Protein AF-C9KL90-F1 (afdb_monomer_lite)

Radius of gyration: 18.43 Å; chains: 1; bounding box: 70×42×32 Å

Foldseek 3Di:
DDPPDPPVVVVVVVVVVVVLVCFLFEEEEDADPVLVVLLVLLRGPYYDHDPDDPLVVVLPDADQALLSLLVCVVVPGRYHYHYCSQPVFPANSLRSNLNSVSSVPSVPVVSSVVSRPPRHGTDDDDDPVRSVVSVVPPPD

Sequence (140 aa):
MAEQLDNRDNRYELNKQLAQMLKGGVIMDVTTPEQAKIAEEAGACAVMALERIPADIRAAGGVATPADAALMMQLGAEGVFVGSGIFKSGNPAKRARAIVQAVTNYEAPKVIAELSEDLGEAMVSINEEEIELLMAERGK

pLDDT: mean 83.21, std 14.62, range [37.22, 98.06]

Secondary structure (DSSP, 8-state):
------HHHHHHHHHHHHHHHTTTEEEEE-SSHHHHHHHHHHT-SEEE--SS--HHHHTT----SHHHHHHHHHTT-SEEEESHHHHTSS-HHHHHHHHHHHHHTTT-HHHHHHHTSS--SPP-PPPHHHHHHHHHHTT-

Structure (mmCIF, N/CA/C/O backbone):
data_AF-C9KL90-F1
#
_entry.id   AF-C9KL90-F1
#
loop_
_atom_site.group_PDB
_atom_site.id
_atom_site.type_symbol
_atom_site.label_atom_id
_atom_site.label_alt_id
_atom_site.label_comp_id
_atom_site.label_asym_id
_atom_site.label_entity_id
_atom_site.label_seq_id
_atom_site.pdbx_PDB_ins_code
_atom_site.Cartn_x
_atom_site.Cartn_y
_atom_site.Cartn_z
_atom_site.occupancy
_atom_site.B_iso_or_equiv
_atom_site.auth_seq_id
_atom_site.auth_comp_id
_atom_site.auth_asym_id
_atom_site.auth_atom_id
_atom_site.pdbx_PDB_model_num
ATOM 1 N N . MET A 1 1 ? -45.223 25.287 3.025 1.00 37.22 1 MET A N 1
ATOM 2 C CA . MET A 1 1 ? -44.021 25.949 2.481 1.00 37.22 1 MET A CA 1
ATOM 3 C C . MET A 1 1 ? -42.857 25.030 2.777 1.00 37.22 1 MET A C 1
ATOM 5 O O . MET A 1 1 ? -42.583 24.813 3.946 1.00 37.22 1 MET A O 1
ATOM 9 N N . ALA A 1 2 ? -42.291 24.389 1.756 1.00 47.09 2 ALA A N 1
ATOM 10 C CA . ALA A 1 2 ? -41.089 23.582 1.924 1.00 47.09 2 ALA A CA 1
ATOM 11 C C . ALA A 1 2 ? -39.898 24.542 2.011 1.00 47.09 2 ALA A C 1
ATOM 13 O O . ALA A 1 2 ? -39.684 25.326 1.085 1.00 47.09 2 ALA A O 1
ATOM 14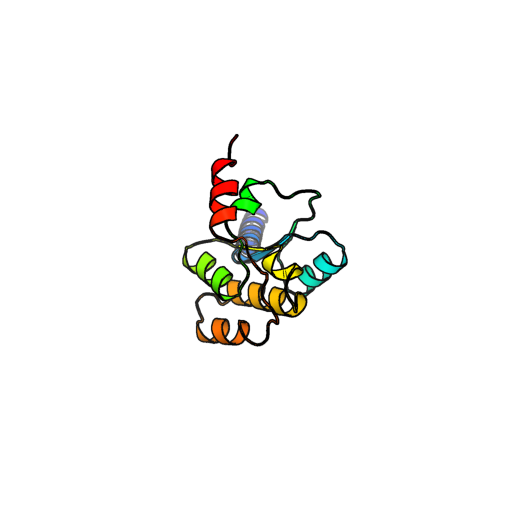 N N . GLU A 1 3 ? -39.189 24.524 3.137 1.00 52.81 3 GLU A N 1
ATOM 15 C CA . GLU A 1 3 ? -37.909 25.211 3.285 1.00 52.81 3 GLU A CA 1
ATOM 16 C C . GLU A 1 3 ? -36.947 24.665 2.230 1.00 52.81 3 GLU A C 1
ATOM 18 O O . GLU A 1 3 ? -36.633 23.474 2.191 1.00 52.81 3 GLU A O 1
ATOM 23 N N . GLN A 1 4 ? -36.519 25.540 1.323 1.00 55.56 4 GLN A N 1
ATOM 24 C CA . GLN A 1 4 ? -35.406 25.256 0.434 1.00 55.56 4 GLN A CA 1
ATOM 25 C C . GLN A 1 4 ? -34.140 25.231 1.294 1.00 55.56 4 GLN A C 1
ATOM 27 O O . GLN A 1 4 ? -33.611 26.281 1.647 1.00 55.56 4 GLN A O 1
ATOM 32 N N . LEU A 1 5 ? -33.695 24.031 1.668 1.00 56.06 5 LEU A N 1
ATOM 33 C CA . LEU A 1 5 ? -32.390 23.798 2.289 1.00 56.06 5 LEU A CA 1
ATOM 34 C C . LEU A 1 5 ? -31.303 24.442 1.406 1.00 56.06 5 LEU A C 1
ATOM 36 O O . LEU A 1 5 ? -31.241 24.158 0.206 1.00 56.06 5 LEU A O 1
ATOM 40 N N . ASP A 1 6 ? -30.490 25.339 1.978 1.00 60.88 6 ASP A N 1
ATOM 41 C CA . ASP A 1 6 ? -29.445 26.078 1.257 1.00 60.88 6 ASP A CA 1
ATOM 42 C C . ASP A 1 6 ? -28.476 25.084 0.592 1.00 60.88 6 ASP A C 1
ATOM 44 O O . ASP A 1 6 ? -27.803 24.275 1.233 1.00 60.88 6 ASP A O 1
ATOM 48 N N . ASN A 1 7 ? -28.421 25.139 -0.738 1.00 66.06 7 ASN A N 1
ATOM 49 C CA . ASN A 1 7 ? -27.673 24.229 -1.606 1.00 66.06 7 ASN A CA 1
ATOM 50 C C . ASN A 1 7 ? -26.148 24.266 -1.333 1.00 66.06 7 ASN A C 1
ATOM 52 O O . ASN A 1 7 ? -25.402 23.402 -1.796 1.00 66.06 7 ASN A O 1
ATOM 56 N N . ARG A 1 8 ? -25.666 25.267 -0.579 1.00 62.97 8 ARG A N 1
ATOM 57 C CA . ARG A 1 8 ? -24.259 25.411 -0.173 1.00 62.97 8 ARG A CA 1
ATOM 58 C C . ARG A 1 8 ? -23.871 24.551 1.029 1.00 62.97 8 ARG A C 1
ATOM 60 O O . ARG A 1 8 ? -22.810 23.930 0.970 1.00 62.97 8 ARG A O 1
ATOM 67 N N . ASP A 1 9 ? -24.721 24.440 2.048 1.00 68.56 9 ASP A N 1
ATOM 68 C CA . ASP A 1 9 ? -24.442 23.615 3.235 1.00 68.56 9 ASP A CA 1
ATOM 69 C C . ASP A 1 9 ? -24.449 22.124 2.880 1.00 68.56 9 ASP A C 1
ATOM 71 O O . ASP A 1 9 ? -23.575 21.361 3.294 1.00 68.56 9 ASP A O 1
ATOM 75 N N . ASN A 1 10 ? -25.367 21.727 1.993 1.00 82.25 10 ASN A N 1
ATOM 76 C CA . ASN A 1 10 ? -25.446 20.358 1.488 1.00 82.25 10 ASN A CA 1
ATOM 77 C C . ASN A 1 10 ? -24.212 19.980 0.642 1.00 82.25 10 ASN A C 1
ATOM 79 O O . ASN A 1 10 ? -23.713 18.857 0.698 1.00 82.25 10 ASN A O 1
ATOM 83 N N . ARG A 1 11 ? -23.669 20.940 -0.121 1.00 87.81 11 ARG A N 1
ATOM 84 C CA . ARG A 1 11 ? -22.452 20.737 -0.919 1.00 87.81 11 ARG A CA 1
ATOM 85 C C . ARG A 1 11 ? -21.192 20.687 -0.058 1.00 87.81 11 ARG A C 1
ATOM 87 O O . ARG A 1 11 ? -20.278 19.930 -0.375 1.00 87.81 11 ARG A O 1
ATOM 94 N N . TYR A 1 12 ? -21.139 21.477 1.012 1.00 88.69 12 TYR A N 1
ATOM 95 C CA . TYR A 1 12 ? -20.039 21.437 1.971 1.00 88.69 12 TYR A CA 1
ATOM 96 C C . TYR A 1 12 ? -19.953 20.073 2.664 1.00 88.69 12 TYR A C 1
ATOM 98 O O . TYR A 1 12 ? -18.888 19.456 2.641 1.00 88.69 12 TYR A O 1
ATOM 106 N N . GLU A 1 13 ? -21.065 19.567 3.207 1.00 90.19 13 GLU A N 1
ATOM 107 C CA . GLU A 1 13 ? -21.065 18.257 3.871 1.00 90.19 13 GLU A CA 1
ATOM 108 C C . GLU A 1 13 ? -20.755 17.110 2.905 1.00 90.19 13 GLU A C 1
ATOM 110 O O . GLU A 1 13 ? -19.959 16.230 3.235 1.00 90.19 13 GLU A O 1
ATOM 115 N N . LEU A 1 14 ? -21.266 17.163 1.671 1.00 87.19 14 LEU A N 1
ATOM 116 C CA . LEU A 1 14 ? -20.897 16.197 0.636 1.00 87.19 14 LEU A CA 1
ATOM 117 C C . LEU A 1 14 ? -19.384 16.200 0.361 1.00 87.19 14 LEU A C 1
ATOM 119 O O . LEU A 1 14 ? -18.749 15.148 0.365 1.00 87.19 14 LEU A O 1
ATOM 123 N N . ASN A 1 15 ? -18.782 17.374 0.152 1.00 88.31 15 ASN A N 1
ATOM 124 C CA . ASN A 1 15 ? -17.344 17.484 -0.108 1.00 88.31 15 ASN A CA 1
ATOM 125 C C . ASN A 1 15 ? -16.505 17.000 1.082 1.00 88.31 15 ASN A C 1
ATOM 127 O O . ASN A 1 15 ? -15.465 16.375 0.887 1.00 88.31 15 ASN A O 1
ATOM 131 N N . LYS A 1 16 ? -16.954 17.268 2.312 1.00 86.62 16 LYS A N 1
ATOM 132 C CA . LYS A 1 16 ? -16.297 16.807 3.538 1.00 86.62 16 LYS A CA 1
ATOM 133 C C . LYS A 1 16 ? -16.336 15.284 3.657 1.00 86.62 16 LYS A C 1
ATOM 135 O O . LYS A 1 16 ? -15.319 14.681 3.989 1.00 86.62 16 LYS A O 1
ATOM 140 N N . GLN A 1 17 ? -17.470 14.661 3.338 1.00 85.56 17 GLN A N 1
ATOM 141 C CA . GLN A 1 17 ? -17.597 13.203 3.307 1.00 85.56 17 GLN A CA 1
ATOM 142 C C . GLN A 1 17 ? -16.709 12.587 2.223 1.00 85.56 17 GLN A C 1
ATOM 144 O O . GLN A 1 17 ? -15.962 11.659 2.517 1.00 85.56 17 GLN A O 1
ATOM 149 N N . LEU A 1 18 ? -16.702 13.150 1.010 1.00 83.25 18 LEU A N 1
ATOM 150 C CA . LEU A 1 18 ? -15.812 12.706 -0.068 1.00 83.25 18 LEU A CA 1
ATOM 151 C C . LEU A 1 18 ? -14.334 12.817 0.332 1.00 83.25 18 LEU A C 1
ATOM 153 O O . LEU A 1 18 ? -13.570 11.879 0.127 1.00 83.25 18 LEU A O 1
ATOM 157 N N . ALA A 1 19 ? -13.934 13.924 0.963 1.00 78.12 19 ALA A N 1
ATOM 158 C CA . ALA A 1 19 ? -12.574 14.094 1.469 1.00 78.12 19 ALA A CA 1
ATOM 159 C C . ALA A 1 19 ? -12.229 13.070 2.563 1.00 78.12 19 ALA A C 1
ATOM 161 O O . ALA A 1 19 ? -11.112 12.564 2.596 1.00 78.12 19 ALA A O 1
ATOM 162 N N . GLN A 1 20 ? -13.182 12.728 3.435 1.00 76.88 20 GLN A N 1
ATOM 163 C CA . GLN A 1 20 ? -12.987 11.713 4.469 1.00 76.88 20 GLN A CA 1
ATOM 164 C C . GLN A 1 20 ? -12.878 10.295 3.883 1.00 76.88 20 GLN A C 1
ATOM 166 O O . GLN A 1 20 ? -12.134 9.491 4.430 1.00 76.88 20 GLN A O 1
ATOM 171 N N . MET A 1 21 ? -13.552 9.999 2.765 1.00 75.94 21 MET A N 1
ATOM 172 C CA . MET A 1 21 ? -13.425 8.718 2.049 1.00 75.94 21 MET A CA 1
ATOM 173 C C . MET A 1 21 ? -12.069 8.544 1.355 1.00 75.94 21 MET A C 1
ATOM 175 O O . MET A 1 21 ? -11.664 7.419 1.084 1.00 75.94 21 MET A O 1
ATOM 179 N N . LEU A 1 22 ? -11.371 9.643 1.058 1.00 73.94 22 LEU A N 1
ATOM 180 C CA . LEU A 1 22 ? -10.022 9.612 0.487 1.00 73.94 22 LEU A CA 1
ATOM 181 C C . LEU A 1 22 ? -8.929 9.429 1.556 1.00 73.94 22 LEU A C 1
ATOM 183 O O . LEU A 1 22 ? -7.787 9.128 1.205 1.00 73.94 22 LEU A O 1
ATOM 187 N N . LYS A 1 23 ? -9.266 9.591 2.845 1.00 72.00 23 LYS A N 1
ATOM 188 C CA . LYS A 1 23 ? -8.374 9.253 3.963 1.00 72.00 23 LYS A CA 1
ATOM 189 C C . LYS A 1 23 ? -8.330 7.739 4.153 1.00 72.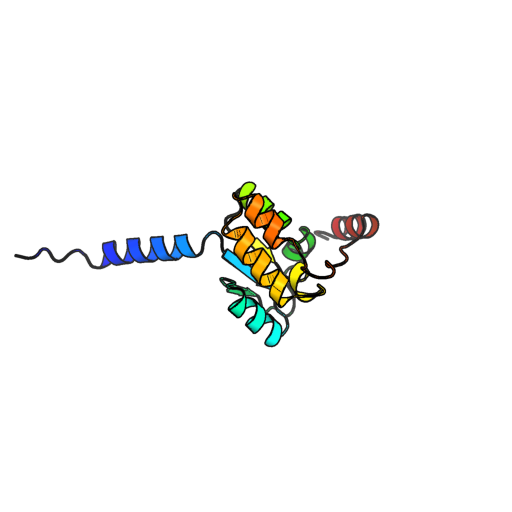00 23 LYS A C 1
ATOM 191 O O . LYS A 1 23 ? -9.341 7.060 4.018 1.00 72.00 23 LYS A O 1
ATOM 196 N N . GLY A 1 24 ? -7.156 7.217 4.478 1.00 76.06 24 GLY A N 1
ATOM 197 C CA . GLY A 1 24 ? -6.872 5.783 4.463 1.00 76.06 24 GLY A CA 1
ATOM 198 C C . GLY A 1 24 ? -6.711 5.230 3.046 1.00 76.06 24 GLY A C 1
ATOM 199 O O . GLY A 1 24 ? -6.992 4.061 2.803 1.00 76.06 24 GLY A O 1
ATOM 200 N N . GLY A 1 25 ? -6.301 6.068 2.091 1.00 89.06 25 GLY A N 1
ATOM 201 C CA . GLY A 1 25 ? -6.032 5.660 0.715 1.00 89.06 25 GLY A CA 1
ATOM 202 C C . GLY A 1 25 ? -4.577 5.243 0.480 1.00 89.06 25 GLY A C 1
ATOM 203 O O . GLY A 1 25 ? -3.668 5.600 1.235 1.00 89.06 25 GLY A O 1
ATOM 204 N N . VAL A 1 26 ? -4.354 4.513 -0.614 1.00 92.94 26 VAL A N 1
ATOM 205 C CA . VAL A 1 26 ? -3.016 4.179 -1.122 1.00 92.94 26 VAL A CA 1
ATOM 206 C C . VAL A 1 26 ? -2.748 4.968 -2.392 1.00 92.94 26 VAL A C 1
ATOM 208 O O . VAL A 1 26 ? -3.537 4.899 -3.337 1.00 92.94 26 VAL A O 1
ATOM 211 N N . ILE A 1 27 ? -1.612 5.663 -2.432 1.00 92.06 27 ILE A N 1
ATOM 212 C CA . ILE A 1 27 ? -1.082 6.277 -3.652 1.00 92.06 27 ILE A CA 1
ATOM 213 C C . ILE A 1 27 ? 0.036 5.384 -4.187 1.00 92.06 27 ILE A C 1
ATOM 215 O O . ILE A 1 27 ? 0.981 5.080 -3.454 1.00 92.06 27 ILE A O 1
ATOM 219 N N . MET A 1 28 ? -0.066 4.969 -5.453 1.00 92.31 28 MET A N 1
ATOM 220 C CA . MET A 1 28 ? 0.924 4.085 -6.077 1.00 92.31 28 MET A CA 1
ATOM 221 C C . MET A 1 28 ? 1.819 4.820 -7.077 1.00 92.31 28 MET A C 1
ATOM 223 O O . MET A 1 28 ? 1.319 5.442 -8.012 1.00 92.31 28 MET A O 1
ATOM 227 N N . ASP A 1 29 ? 3.136 4.722 -6.905 1.00 89.81 29 ASP A N 1
ATOM 228 C CA . ASP A 1 29 ? 4.116 5.136 -7.916 1.00 89.81 29 ASP A CA 1
ATOM 229 C C . ASP A 1 29 ? 4.154 4.127 -9.063 1.00 89.81 29 ASP A C 1
ATOM 231 O O . ASP A 1 29 ? 4.384 2.935 -8.842 1.00 89.81 29 ASP A O 1
ATOM 235 N N . VAL A 1 30 ? 3.929 4.615 -10.280 1.00 90.06 30 VAL A N 1
ATOM 236 C CA . VAL A 1 30 ? 3.839 3.805 -11.492 1.00 90.06 30 VAL A CA 1
ATOM 237 C C . VAL A 1 30 ? 4.702 4.404 -12.594 1.00 90.06 30 VAL A C 1
ATOM 239 O O . VAL A 1 30 ? 4.698 5.609 -12.835 1.00 90.06 30 VAL A O 1
ATOM 242 N N . THR A 1 31 ? 5.415 3.547 -13.319 1.00 89.75 31 THR A N 1
ATOM 243 C CA . THR A 1 31 ? 6.251 3.955 -14.459 1.00 89.75 31 THR A CA 1
ATOM 244 C C . THR A 1 31 ? 5.734 3.436 -15.796 1.00 89.75 31 THR A C 1
ATOM 246 O O . THR A 1 31 ? 6.232 3.846 -16.843 1.00 89.75 31 THR A O 1
ATOM 249 N N . THR A 1 32 ? 4.720 2.562 -15.788 1.00 91.69 32 THR A N 1
ATOM 250 C CA . THR A 1 32 ? 4.102 2.023 -17.007 1.00 91.69 32 THR A CA 1
ATOM 251 C C . THR A 1 32 ? 2.570 2.009 -16.926 1.00 91.69 32 THR A C 1
ATOM 253 O O . THR A 1 32 ? 2.006 1.945 -15.827 1.00 91.69 32 THR A O 1
ATOM 256 N N . PRO A 1 33 ? 1.864 2.016 -18.074 1.00 94.75 33 PRO A N 1
ATOM 257 C CA . PRO A 1 33 ? 0.407 1.868 -18.110 1.00 94.75 33 PRO A CA 1
ATOM 258 C C . PRO A 1 33 ? -0.100 0.575 -17.455 1.00 94.75 33 PRO A C 1
ATOM 260 O O . PRO A 1 33 ? -1.168 0.562 -16.851 1.00 94.75 33 PRO A O 1
ATOM 263 N N . GLU A 1 34 ? 0.653 -0.521 -17.548 1.00 94.88 34 GLU A N 1
ATOM 264 C CA . GLU A 1 34 ? 0.304 -1.805 -16.928 1.00 94.88 34 GLU A CA 1
ATOM 265 C C . GLU A 1 34 ? 0.320 -1.715 -15.400 1.00 94.88 34 GLU A C 1
ATOM 267 O O . GLU A 1 34 ? -0.576 -2.239 -14.742 1.00 94.88 34 GLU A O 1
ATOM 272 N N . GLN A 1 35 ? 1.298 -1.009 -14.829 1.00 94.75 35 GLN A N 1
ATOM 273 C CA . GLN A 1 35 ? 1.348 -0.760 -13.389 1.00 94.75 35 GLN A CA 1
ATOM 274 C C . GLN A 1 35 ? 0.178 0.115 -12.929 1.00 94.75 35 GLN A C 1
ATOM 276 O O . GLN A 1 35 ? -0.416 -0.162 -11.889 1.00 94.75 35 GLN A O 1
ATOM 281 N N . ALA A 1 36 ? -0.203 1.117 -13.729 1.00 95.25 36 ALA A N 1
ATOM 282 C CA . ALA A 1 36 ? -1.371 1.951 -13.451 1.00 95.25 36 ALA A CA 1
ATOM 283 C C . ALA A 1 36 ? -2.674 1.135 -13.422 1.00 95.25 36 ALA A C 1
ATOM 285 O O . ALA A 1 36 ? -3.474 1.312 -12.508 1.00 95.25 36 ALA A O 1
ATOM 286 N N . LYS A 1 37 ? -2.853 0.188 -14.353 1.00 97.25 37 LYS A N 1
ATOM 287 C CA . LYS A 1 37 ? -4.001 -0.738 -14.343 1.00 97.25 37 LYS A CA 1
ATOM 288 C C . LYS A 1 37 ? -4.011 -1.624 -13.101 1.00 97.25 37 LYS A C 1
ATOM 290 O O . LYS A 1 37 ? -5.047 -1.776 -12.471 1.00 97.25 37 LYS A O 1
ATOM 295 N N . ILE A 1 38 ? -2.854 -2.163 -12.708 1.00 96.56 38 ILE A N 1
ATOM 296 C CA . ILE A 1 38 ? -2.736 -2.945 -11.469 1.00 96.56 38 ILE A CA 1
ATOM 297 C C . ILE A 1 38 ? -3.125 -2.098 -10.250 1.00 96.56 38 ILE A C 1
ATOM 299 O O . ILE A 1 38 ? -3.813 -2.592 -9.3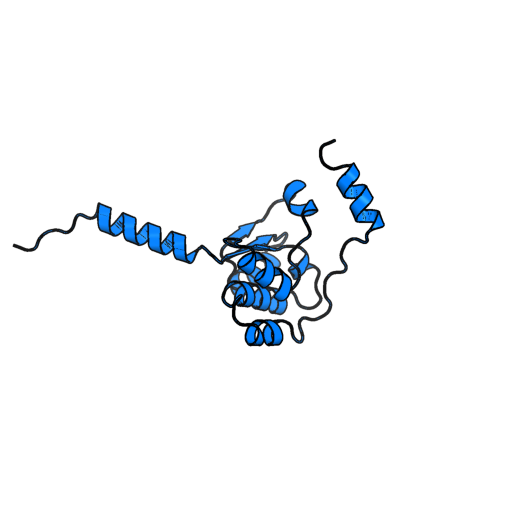61 1.00 96.56 38 ILE A O 1
ATOM 303 N N . ALA A 1 39 ? -2.690 -0.837 -10.199 1.00 95.81 39 ALA A N 1
ATOM 304 C CA . ALA A 1 39 ? -3.018 0.074 -9.110 1.00 95.81 39 ALA A CA 1
ATOM 305 C C . ALA A 1 39 ? -4.522 0.383 -9.045 1.00 95.81 39 ALA A C 1
ATOM 307 O O . ALA A 1 39 ? -5.113 0.318 -7.967 1.00 95.81 39 ALA A O 1
ATOM 308 N N . GLU A 1 40 ? -5.145 0.660 -10.192 1.00 95.44 40 GLU A N 1
ATOM 309 C CA . GLU A 1 40 ? -6.593 0.855 -10.315 1.00 95.44 40 GLU A CA 1
ATOM 310 C C . GLU A 1 40 ? -7.364 -0.386 -9.841 1.00 95.44 40 GLU A C 1
ATOM 312 O O . GLU A 1 40 ? -8.202 -0.289 -8.945 1.00 95.44 40 GLU A O 1
ATOM 317 N N . GLU A 1 41 ? -7.030 -1.568 -10.368 1.00 97.00 41 GLU A N 1
ATOM 318 C CA . GLU A 1 41 ? -7.660 -2.842 -9.994 1.00 97.00 41 GLU A CA 1
ATOM 319 C C . GLU A 1 41 ? -7.456 -3.196 -8.516 1.00 97.00 41 GLU A C 1
ATOM 321 O O . GLU A 1 41 ? -8.279 -3.889 -7.913 1.00 97.00 41 GLU A O 1
ATOM 326 N N . ALA A 1 42 ? -6.350 -2.746 -7.922 1.00 96.25 42 ALA A N 1
ATOM 327 C CA . ALA A 1 42 ? -6.074 -2.942 -6.509 1.00 96.25 42 ALA A CA 1
ATOM 328 C C . ALA A 1 42 ? -6.899 -2.028 -5.594 1.00 96.25 42 ALA A C 1
ATOM 330 O O . ALA A 1 42 ? -6.999 -2.327 -4.405 1.00 96.25 42 ALA A O 1
ATOM 331 N N . GLY A 1 43 ? -7.485 -0.952 -6.126 1.00 94.56 43 GLY A N 1
ATOM 332 C CA . GLY A 1 43 ? -8.222 0.049 -5.357 1.00 94.56 43 GLY A CA 1
ATOM 333 C C . GLY A 1 43 ? -7.356 1.201 -4.841 1.00 94.56 43 GLY A C 1
ATOM 334 O O . GLY A 1 43 ? -7.678 1.786 -3.808 1.00 94.56 43 GLY A O 1
ATOM 335 N N . ALA A 1 44 ? -6.250 1.531 -5.519 1.00 94.12 44 ALA A N 1
ATOM 336 C CA . ALA A 1 44 ? -5.489 2.743 -5.216 1.00 94.12 44 ALA A CA 1
ATOM 337 C C . ALA A 1 44 ? -6.367 3.995 -5.398 1.00 94.12 44 ALA A C 1
ATOM 339 O O . ALA A 1 44 ? -7.125 4.098 -6.363 1.00 94.12 44 ALA A O 1
ATOM 340 N N . CYS A 1 45 ? -6.248 4.974 -4.497 1.00 91.62 45 CYS A N 1
ATOM 341 C CA . CYS A 1 45 ? -7.019 6.217 -4.599 1.00 91.62 45 CYS A CA 1
ATOM 342 C C . CYS A 1 45 ? -6.432 7.180 -5.640 1.00 91.62 45 CYS A C 1
ATOM 344 O O . CYS A 1 45 ? -7.155 7.993 -6.215 1.00 91.62 45 CYS A O 1
ATOM 346 N N . ALA A 1 46 ? -5.124 7.086 -5.884 1.00 91.62 46 ALA A N 1
ATOM 347 C CA . ALA A 1 46 ? -4.418 7.835 -6.909 1.00 91.62 46 ALA A CA 1
ATOM 348 C C . ALA A 1 46 ? -3.159 7.085 -7.360 1.00 91.62 46 ALA A C 1
ATOM 350 O O . ALA A 1 46 ? -2.626 6.225 -6.654 1.00 91.62 46 ALA A O 1
ATOM 351 N N . VAL A 1 47 ? -2.648 7.472 -8.526 1.00 92.56 47 VAL A N 1
ATOM 352 C CA . VAL A 1 47 ? -1.336 7.046 -9.014 1.00 92.56 47 VAL A CA 1
ATOM 353 C C . VAL A 1 47 ? -0.434 8.255 -9.208 1.00 92.56 47 VAL A C 1
ATOM 355 O O . VAL A 1 47 ? -0.887 9.333 -9.595 1.00 92.56 47 VAL A O 1
ATOM 358 N N . MET A 1 48 ? 0.852 8.069 -8.946 1.00 89.50 48 MET A N 1
ATOM 359 C CA . MET A 1 48 ? 1.897 9.027 -9.265 1.00 89.50 48 MET A CA 1
ATOM 360 C C . MET A 1 48 ? 2.686 8.485 -10.455 1.00 89.50 48 MET A C 1
ATOM 362 O O . MET A 1 48 ? 3.296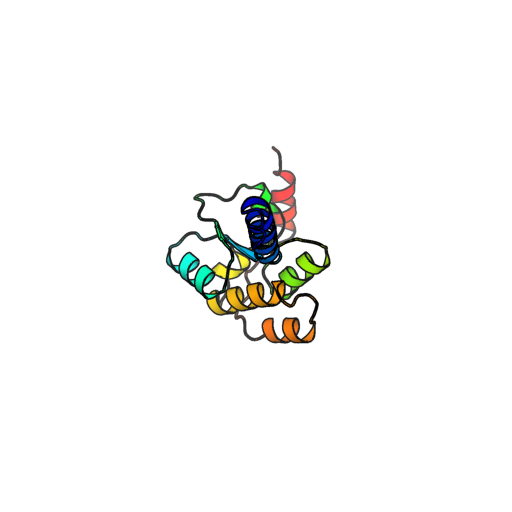 7.431 -10.355 1.00 89.50 48 MET A O 1
ATOM 366 N N . ALA A 1 49 ? 2.661 9.202 -11.578 1.00 88.19 49 ALA A N 1
ATOM 367 C CA . ALA A 1 49 ? 3.384 8.836 -12.794 1.00 88.19 49 ALA A CA 1
ATOM 368 C C . ALA A 1 49 ? 4.402 9.931 -13.128 1.00 88.19 49 ALA A C 1
ATOM 370 O O . ALA A 1 49 ? 4.145 10.810 -13.951 1.00 88.19 49 ALA A O 1
ATOM 371 N N . LEU A 1 50 ? 5.533 9.932 -12.422 1.00 77.94 50 LEU A N 1
ATOM 372 C CA . LEU A 1 50 ? 6.613 10.890 -12.651 1.00 77.94 50 LEU A CA 1
ATOM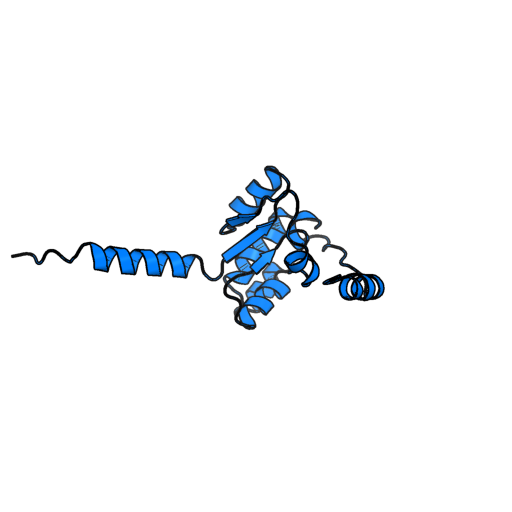 373 C C . LEU A 1 50 ? 7.810 10.210 -13.309 1.00 77.94 50 LEU A C 1
ATOM 375 O O . LEU A 1 50 ? 8.166 9.090 -12.957 1.00 77.94 50 LEU A O 1
ATOM 379 N N . GLU A 1 51 ? 8.513 10.939 -14.181 1.00 67.06 51 GLU A N 1
ATOM 380 C CA . GLU A 1 51 ? 9.814 10.493 -14.701 1.00 67.06 51 GLU A CA 1
ATOM 381 C C . GLU A 1 51 ? 10.822 10.250 -13.566 1.00 67.06 51 GLU A C 1
ATOM 383 O O . GLU A 1 51 ? 11.676 9.367 -13.654 1.00 67.06 51 GLU A O 1
ATOM 388 N N . ARG A 1 52 ? 10.726 11.033 -12.479 1.00 62.00 52 ARG A N 1
ATOM 389 C CA . ARG A 1 52 ? 11.496 10.849 -11.244 1.00 62.00 52 ARG A CA 1
ATOM 390 C C . ARG A 1 52 ? 10.665 11.271 -10.033 1.00 62.00 52 ARG A C 1
ATOM 392 O O . ARG A 1 52 ? 10.243 12.420 -9.944 1.00 62.00 52 ARG A O 1
ATOM 399 N N . ILE A 1 53 ? 10.516 10.378 -9.057 1.00 63.09 53 ILE A N 1
ATOM 400 C CA . ILE A 1 53 ? 10.009 10.748 -7.727 1.00 63.09 53 ILE A CA 1
ATOM 401 C C . ILE A 1 53 ? 11.041 11.664 -7.042 1.00 63.09 53 ILE A C 1
ATOM 403 O O . ILE A 1 53 ? 12.234 11.329 -7.092 1.00 63.09 53 ILE A O 1
ATOM 407 N N . PRO A 1 54 ? 10.634 12.761 -6.374 1.00 65.06 54 PRO A N 1
ATOM 408 C CA . PRO A 1 54 ? 11.518 13.557 -5.522 1.00 65.06 54 PRO A CA 1
ATOM 409 C C . PRO A 1 54 ? 12.362 12.683 -4.581 1.00 65.06 54 PRO A C 1
ATOM 411 O O . PRO A 1 54 ? 11.856 11.729 -3.984 1.00 65.06 54 PRO A O 1
ATOM 414 N N . ALA A 1 55 ? 13.658 12.989 -4.462 1.00 57.59 55 ALA A N 1
ATOM 415 C CA . ALA A 1 55 ? 14.614 12.182 -3.695 1.00 57.59 55 ALA A CA 1
ATOM 416 C C . ALA A 1 55 ? 14.182 11.983 -2.230 1.00 57.59 55 ALA A C 1
ATOM 418 O O . ALA A 1 55 ? 14.367 10.899 -1.675 1.00 57.59 55 ALA A O 1
ATOM 419 N N . ASP A 1 56 ? 13.515 12.982 -1.649 1.00 57.53 56 ASP A N 1
ATOM 420 C CA . ASP A 1 56 ? 13.046 12.953 -0.263 1.00 57.53 56 ASP A CA 1
ATOM 421 C C . ASP A 1 56 ? 12.012 11.858 0.015 1.00 57.53 56 ASP A C 1
ATOM 423 O O . ASP A 1 56 ? 12.061 11.250 1.083 1.00 57.53 56 ASP A O 1
ATOM 427 N N . ILE A 1 57 ? 11.131 11.555 -0.948 1.00 60.59 57 ILE A N 1
ATOM 428 C CA . ILE A 1 57 ? 10.135 10.474 -0.830 1.00 60.59 57 ILE A CA 1
ATOM 429 C C . ILE A 1 57 ? 10.819 9.105 -0.958 1.00 60.59 57 ILE A C 1
ATOM 431 O O . ILE A 1 57 ? 10.448 8.146 -0.289 1.00 60.59 57 ILE A O 1
ATOM 435 N N . ARG A 1 58 ? 11.856 9.004 -1.796 1.00 56.56 58 ARG A N 1
ATOM 436 C CA . ARG A 1 58 ? 12.555 7.742 -2.079 1.00 56.56 58 ARG A CA 1
ATOM 437 C C . ARG A 1 58 ? 13.446 7.279 -0.922 1.00 56.56 58 ARG A C 1
ATOM 439 O O . ARG A 1 58 ? 13.584 6.083 -0.698 1.00 56.56 58 ARG A O 1
ATOM 446 N N . ALA A 1 59 ? 14.036 8.226 -0.194 1.00 45.38 59 ALA A N 1
ATOM 447 C CA . ALA A 1 59 ? 14.981 7.980 0.896 1.00 45.38 59 ALA A CA 1
ATOM 448 C C . ALA A 1 59 ? 14.318 7.744 2.272 1.00 45.38 59 ALA A C 1
ATOM 450 O O . ALA A 1 59 ? 15.013 7.684 3.283 1.00 45.38 59 ALA A O 1
ATOM 451 N N . ALA A 1 60 ? 12.986 7.660 2.352 1.00 55.25 60 ALA A N 1
ATOM 452 C CA . ALA A 1 60 ? 12.266 7.519 3.623 1.00 55.25 60 ALA A CA 1
ATOM 453 C C . ALA A 1 60 ? 12.083 6.067 4.113 1.00 55.25 60 ALA A C 1
ATOM 455 O O . ALA A 1 60 ? 11.513 5.874 5.180 1.00 55.25 60 ALA A O 1
ATOM 456 N N . GLY A 1 61 ? 12.580 5.057 3.388 1.00 59.62 61 GLY A N 1
ATOM 457 C CA . GLY A 1 61 ? 12.240 3.657 3.668 1.00 59.62 61 GLY A CA 1
ATOM 458 C C . GLY A 1 61 ? 10.794 3.374 3.243 1.00 59.62 61 GLY A C 1
ATOM 459 O O . GLY A 1 61 ? 9.854 4.029 3.682 1.00 59.62 61 GLY A O 1
ATOM 460 N N . GLY A 1 62 ? 10.613 2.464 2.287 1.00 74.75 62 GLY A N 1
ATOM 461 C CA . GLY A 1 62 ? 9.321 2.270 1.627 1.00 74.75 62 GLY A CA 1
ATOM 462 C C . GLY A 1 62 ? 8.441 1.242 2.329 1.00 74.75 62 GLY A C 1
ATOM 463 O O . GLY A 1 62 ? 8.923 0.190 2.735 1.00 74.75 62 GLY A O 1
ATOM 464 N N . VAL A 1 63 ? 7.135 1.506 2.377 1.00 87.81 63 VAL A N 1
ATOM 465 C CA . VAL A 1 63 ? 6.118 0.484 2.658 1.00 87.81 63 VAL A CA 1
ATOM 466 C C . VAL A 1 63 ? 6.206 -0.595 1.569 1.00 87.81 63 VAL A C 1
ATOM 468 O O . VAL A 1 63 ? 6.020 -0.302 0.385 1.00 87.81 63 VAL A O 1
ATOM 471 N N . ALA A 1 64 ? 6.518 -1.836 1.952 1.00 89.25 64 ALA A N 1
ATOM 472 C CA . ALA A 1 64 ? 6.694 -2.958 1.021 1.00 89.25 64 ALA A CA 1
ATOM 473 C C . ALA A 1 64 ? 5.790 -4.159 1.337 1.00 89.25 64 ALA A C 1
ATOM 475 O O . ALA A 1 64 ? 5.561 -5.024 0.479 1.00 89.25 64 ALA A O 1
ATOM 476 N N . THR A 1 65 ? 5.259 -4.213 2.557 1.00 92.62 65 THR A N 1
ATOM 477 C CA . THR A 1 65 ? 4.397 -5.286 3.045 1.00 92.62 65 THR A CA 1
ATOM 478 C C . THR A 1 65 ? 3.061 -4.745 3.570 1.00 92.62 65 THR A C 1
ATOM 480 O O . THR A 1 65 ? 2.966 -3.571 3.944 1.00 92.62 65 THR A O 1
ATOM 483 N N . PRO A 1 66 ? 2.013 -5.589 3.635 1.00 95.56 66 PRO A N 1
ATOM 484 C CA . PRO A 1 66 ? 0.768 -5.251 4.329 1.00 95.56 66 PRO A CA 1
ATOM 485 C C . PRO A 1 66 ? 0.995 -4.798 5.778 1.00 95.56 66 PRO A C 1
ATOM 487 O O . PRO A 1 66 ? 0.342 -3.866 6.240 1.00 95.56 66 PRO A O 1
ATOM 490 N N . ALA A 1 67 ? 1.951 -5.419 6.476 1.00 95.19 67 ALA A N 1
ATOM 491 C CA . ALA A 1 67 ? 2.302 -5.065 7.846 1.00 95.19 67 ALA A CA 1
ATOM 492 C C . ALA A 1 67 ? 2.892 -3.650 7.950 1.00 95.19 67 ALA A C 1
ATOM 494 O O . ALA A 1 67 ? 2.476 -2.898 8.828 1.00 95.19 67 ALA A O 1
ATOM 495 N N . ASP A 1 68 ? 3.781 -3.254 7.031 1.00 93.81 68 ASP A N 1
ATOM 496 C CA . ASP A 1 68 ? 4.327 -1.888 7.001 1.00 93.81 68 ASP A CA 1
ATOM 497 C C . ASP A 1 68 ? 3.209 -0.862 6.798 1.00 93.81 68 ASP A C 1
ATOM 499 O O . ASP A 1 68 ? 3.153 0.159 7.479 1.00 93.81 68 ASP A O 1
ATOM 503 N N . ALA A 1 69 ? 2.291 -1.148 5.870 1.00 93.94 69 ALA A N 1
ATOM 504 C CA . ALA A 1 69 ? 1.176 -0.261 5.567 1.00 93.94 69 ALA A CA 1
ATOM 505 C C . ALA A 1 69 ? 0.257 -0.092 6.785 1.00 93.94 69 ALA A C 1
ATOM 507 O O . ALA A 1 69 ? -0.095 1.030 7.146 1.00 93.94 69 ALA A O 1
ATOM 508 N N . ALA A 1 70 ? -0.079 -1.197 7.455 1.00 95.75 70 ALA A N 1
ATOM 509 C CA . ALA A 1 70 ? -0.880 -1.172 8.671 1.00 95.75 70 ALA A CA 1
ATOM 510 C C . ALA A 1 70 ? -0.171 -0.421 9.809 1.00 95.75 70 ALA A C 1
ATOM 512 O O . ALA A 1 70 ? -0.799 0.390 10.487 1.00 95.75 70 ALA A O 1
ATOM 513 N N . LEU A 1 71 ? 1.136 -0.632 9.985 1.00 95.25 71 LEU A N 1
ATOM 514 C CA . LEU A 1 71 ? 1.936 0.070 10.987 1.00 95.25 71 LEU A CA 1
ATOM 515 C C . LEU A 1 71 ? 1.904 1.586 10.765 1.00 95.25 71 LEU A C 1
ATOM 517 O O . LEU A 1 71 ? 1.674 2.332 11.713 1.00 95.25 71 LEU A O 1
ATOM 521 N N . MET A 1 72 ? 2.078 2.050 9.524 1.00 93.31 72 MET A N 1
ATOM 522 C CA . MET A 1 72 ? 2.015 3.482 9.213 1.00 93.31 72 MET A CA 1
ATOM 523 C C . MET A 1 72 ? 0.665 4.093 9.605 1.00 93.31 72 MET A C 1
ATOM 525 O O . MET A 1 72 ? 0.631 5.165 10.209 1.00 93.31 72 MET A O 1
ATOM 529 N N . MET A 1 73 ? -0.438 3.396 9.329 1.00 93.94 73 MET A N 1
ATOM 530 C CA . MET A 1 73 ? -1.772 3.839 9.742 1.00 93.94 73 MET A CA 1
ATOM 531 C C . MET A 1 73 ? -1.920 3.875 11.271 1.00 93.94 73 MET A C 1
ATOM 533 O O . MET A 1 73 ? -2.427 4.854 11.814 1.00 93.94 73 MET A O 1
ATOM 537 N N . GLN A 1 74 ? -1.407 2.866 11.985 1.00 94.25 74 GLN A N 1
ATOM 538 C CA . GLN A 1 74 ? -1.408 2.836 13.457 1.00 94.25 74 GLN A CA 1
ATOM 539 C C . GLN A 1 74 ? -0.580 3.972 14.078 1.00 94.25 74 GLN A C 1
ATOM 541 O O . GLN A 1 74 ? -0.911 4.456 15.159 1.00 94.25 74 GLN A O 1
ATOM 546 N N . LEU A 1 75 ? 0.469 4.429 13.390 1.00 94.19 75 LEU A N 1
ATOM 547 C CA . LEU A 1 75 ? 1.276 5.588 13.784 1.00 94.19 75 LEU A CA 1
ATOM 548 C C . LEU A 1 75 ? 0.601 6.937 13.470 1.00 94.19 75 LEU A C 1
ATOM 550 O O . LEU A 1 75 ? 1.179 7.988 13.748 1.00 94.19 75 LEU A O 1
ATOM 554 N N . GLY A 1 76 ? -0.617 6.926 12.922 1.00 90.31 76 GLY A N 1
ATOM 555 C CA . GLY A 1 76 ? -1.411 8.122 12.645 1.00 90.31 76 GLY A CA 1
ATOM 556 C C . GLY A 1 76 ? -1.255 8.677 11.231 1.00 90.31 76 GLY A C 1
ATOM 557 O O . GLY A 1 76 ? -1.649 9.818 10.991 1.00 90.31 76 GLY A O 1
ATOM 558 N N . ALA A 1 77 ? -0.691 7.911 10.290 1.00 90.31 77 ALA A N 1
ATOM 559 C CA . ALA A 1 77 ? -0.702 8.309 8.886 1.00 90.31 77 ALA A CA 1
ATOM 560 C C . ALA A 1 77 ? -2.143 8.355 8.343 1.00 90.31 77 ALA A C 1
ATOM 562 O O . ALA A 1 77 ? -2.951 7.469 8.607 1.00 90.31 77 ALA A O 1
ATOM 563 N N . GLU A 1 78 ? -2.462 9.372 7.537 1.00 88.25 78 GLU A N 1
ATOM 564 C CA . GLU A 1 78 ? -3.765 9.486 6.858 1.00 88.25 78 GLU A CA 1
ATOM 565 C C . GLU A 1 78 ? -3.836 8.672 5.554 1.00 88.25 78 GLU A C 1
ATOM 567 O O . GLU A 1 78 ? -4.868 8.647 4.890 1.00 88.25 78 GLU A O 1
ATOM 572 N N . GLY A 1 79 ? -2.747 8.020 5.161 1.00 89.06 79 GLY A N 1
ATOM 573 C CA . GLY A 1 79 ? -2.623 7.221 3.949 1.00 89.06 79 GLY A CA 1
ATOM 574 C C . GLY A 1 79 ? -1.172 6.808 3.741 1.00 89.06 79 GLY A C 1
ATOM 575 O O . GLY A 1 79 ? -0.277 7.255 4.463 1.00 89.06 79 GLY A O 1
ATOM 576 N N . VAL A 1 80 ? -0.926 5.958 2.747 1.00 90.81 80 VAL A N 1
ATOM 577 C CA . VAL A 1 80 ? 0.425 5.461 2.454 1.00 90.81 80 VAL A CA 1
ATOM 578 C C . VAL A 1 80 ? 0.785 5.657 0.991 1.00 90.81 80 VAL A C 1
ATOM 580 O O . VAL A 1 80 ? -0.052 5.548 0.092 1.00 90.81 80 VAL A O 1
ATOM 583 N N . PHE A 1 81 ? 2.065 5.925 0.762 1.00 89.62 81 PHE A N 1
ATOM 584 C CA . PHE A 1 81 ? 2.658 5.967 -0.563 1.00 89.62 81 PHE A CA 1
ATOM 585 C C . PHE A 1 81 ? 3.485 4.702 -0.776 1.00 89.62 81 PHE A C 1
ATOM 587 O O . PHE A 1 81 ? 4.336 4.368 0.051 1.00 89.62 81 PHE A O 1
ATOM 594 N N . VAL A 1 82 ? 3.237 3.995 -1.875 1.00 89.50 82 VAL A N 1
ATOM 595 C CA . VAL A 1 82 ? 3.932 2.748 -2.206 1.00 89.50 82 VAL A CA 1
ATOM 596 C C . VAL A 1 82 ? 4.361 2.777 -3.657 1.00 89.50 82 VAL A C 1
ATOM 598 O O . VAL A 1 82 ? 3.613 3.201 -4.523 1.00 89.50 82 VAL A O 1
ATOM 601 N N . GLY A 1 83 ? 5.557 2.287 -3.949 1.00 86.75 83 GLY A N 1
ATOM 602 C CA . GLY A 1 83 ? 6.012 2.161 -5.328 1.00 86.75 83 GLY A CA 1
ATOM 603 C C . GLY A 1 83 ? 6.689 0.836 -5.557 1.00 86.75 83 GLY A C 1
ATOM 604 O O . GLY A 1 83 ? 6.073 -0.207 -5.784 1.00 86.75 83 GLY A O 1
ATOM 605 N N . SER A 1 84 ? 8.006 0.886 -5.436 1.00 84.81 84 SER A N 1
ATOM 606 C CA . SER A 1 84 ? 8.890 -0.224 -5.732 1.00 84.81 84 SER A CA 1
ATOM 607 C C . SER A 1 84 ? 8.542 -1.488 -4.922 1.00 84.81 84 SER A C 1
ATOM 609 O O . SER A 1 84 ? 8.672 -2.588 -5.458 1.00 84.81 84 SER A O 1
ATOM 611 N N . GLY A 1 85 ? 8.052 -1.353 -3.682 1.00 85.31 85 GLY A N 1
ATOM 612 C CA . GLY A 1 85 ? 7.627 -2.476 -2.835 1.00 85.31 85 GLY A CA 1
ATOM 613 C C . GLY A 1 85 ? 6.543 -3.365 -3.464 1.00 85.31 85 GLY A C 1
ATOM 614 O O . GLY A 1 85 ? 6.487 -4.553 -3.162 1.00 85.31 85 GLY A O 1
ATOM 615 N N . ILE A 1 86 ? 5.739 -2.828 -4.390 1.00 91.19 86 ILE A N 1
ATOM 616 C CA . ILE A 1 86 ? 4.770 -3.581 -5.199 1.00 91.19 86 ILE A CA 1
ATOM 617 C C . ILE A 1 86 ? 5.420 -4.072 -6.493 1.00 91.19 86 ILE A C 1
ATOM 619 O O . ILE A 1 86 ? 5.468 -5.276 -6.751 1.00 91.19 86 ILE A O 1
ATOM 623 N N . PHE A 1 87 ? 5.924 -3.151 -7.316 1.00 89.75 87 PHE A N 1
ATOM 624 C CA . PHE A 1 87 ? 6.250 -3.446 -8.716 1.00 89.75 87 PHE A CA 1
ATOM 625 C C . PHE A 1 87 ? 7.608 -4.116 -8.941 1.00 89.75 87 PHE A C 1
ATOM 627 O O . PHE A 1 87 ? 7.870 -4.589 -10.043 1.00 89.75 87 PHE A O 1
ATOM 634 N N . LYS A 1 88 ? 8.452 -4.211 -7.907 1.00 87.31 88 LYS A N 1
ATOM 635 C CA . LYS A 1 88 ? 9.672 -5.037 -7.915 1.00 87.31 88 LYS A CA 1
ATOM 636 C C . LYS A 1 88 ? 9.523 -6.330 -7.097 1.00 87.31 88 LYS A C 1
ATOM 638 O O . LYS A 1 88 ? 10.527 -6.914 -6.708 1.00 87.31 88 LYS A O 1
ATOM 643 N N . SER A 1 89 ? 8.291 -6.747 -6.793 1.00 88.69 89 SER A N 1
ATOM 644 C CA . SER A 1 89 ? 7.995 -7.993 -6.071 1.00 88.69 89 SER A CA 1
ATOM 645 C C . SER A 1 89 ? 7.592 -9.132 -7.014 1.00 88.69 89 SER A C 1
ATOM 647 O O . SER A 1 89 ? 7.266 -8.897 -8.178 1.00 88.69 89 SER A O 1
ATOM 649 N N . GLY A 1 90 ? 7.559 -10.365 -6.501 1.00 89.19 90 GLY A N 1
ATOM 650 C CA . GLY A 1 90 ? 7.197 -11.552 -7.282 1.00 89.19 90 GLY A CA 1
ATOM 651 C C . GLY A 1 90 ? 5.729 -11.612 -7.732 1.00 89.19 90 GLY A C 1
ATOM 652 O O . GLY A 1 90 ? 5.426 -12.263 -8.728 1.00 89.19 90 GLY A O 1
ATOM 653 N N . ASN A 1 91 ? 4.805 -10.934 -7.039 1.00 94.69 91 ASN A N 1
ATOM 654 C CA . ASN A 1 91 ? 3.395 -10.849 -7.443 1.00 94.69 91 ASN A CA 1
ATOM 655 C C . ASN A 1 91 ? 2.817 -9.443 -7.187 1.00 94.69 91 ASN A C 1
ATOM 657 O O . ASN A 1 91 ? 2.123 -9.228 -6.185 1.00 94.69 91 ASN A O 1
ATOM 661 N N . PRO A 1 92 ? 3.069 -8.481 -8.098 1.00 94.69 92 PRO A N 1
ATOM 662 C CA . PRO A 1 92 ? 2.654 -7.092 -7.919 1.00 94.69 92 PRO A CA 1
ATOM 663 C C . PRO A 1 92 ? 1.144 -6.929 -7.733 1.00 94.69 92 PRO A C 1
ATOM 665 O O . PRO A 1 92 ? 0.714 -6.215 -6.834 1.00 94.69 92 PRO A O 1
ATOM 668 N N . ALA A 1 93 ? 0.322 -7.631 -8.519 1.00 95.88 93 ALA A N 1
ATOM 669 C CA . ALA A 1 93 ? -1.132 -7.480 -8.455 1.00 95.88 93 ALA A CA 1
ATOM 670 C C . ALA A 1 93 ? -1.719 -7.958 -7.120 1.00 95.88 93 ALA A C 1
ATOM 672 O O . ALA A 1 93 ? -2.564 -7.281 -6.530 1.00 95.88 93 ALA A O 1
ATOM 673 N N . LYS A 1 94 ? -1.264 -9.111 -6.611 1.00 96.69 94 LYS A N 1
ATOM 674 C CA . LYS A 1 94 ? -1.720 -9.607 -5.307 1.00 96.69 94 LYS A CA 1
ATOM 675 C C . LYS A 1 94 ? -1.221 -8.716 -4.171 1.00 96.69 94 LYS A C 1
ATOM 677 O O . LYS A 1 94 ? -1.998 -8.391 -3.279 1.00 96.69 94 LYS A O 1
ATOM 682 N N . ARG A 1 95 ? 0.041 -8.282 -4.230 1.00 96.00 95 ARG A N 1
ATOM 683 C CA . ARG A 1 95 ? 0.637 -7.404 -3.216 1.00 96.00 95 ARG A CA 1
ATOM 684 C C . ARG A 1 95 ? -0.031 -6.033 -3.164 1.00 96.00 95 ARG A C 1
ATOM 686 O O . ARG A 1 95 ? -0.314 -5.554 -2.073 1.00 96.00 95 ARG A O 1
ATOM 693 N N . ALA A 1 96 ? -0.330 -5.437 -4.317 1.00 95.62 96 ALA A N 1
ATOM 694 C CA . ALA A 1 96 ? -1.055 -4.173 -4.408 1.00 95.62 96 ALA A CA 1
ATOM 695 C C . ALA A 1 96 ? -2.412 -4.261 -3.697 1.00 95.62 96 ALA A C 1
ATOM 697 O O . ALA A 1 96 ? -2.698 -3.446 -2.821 1.00 95.62 96 ALA A O 1
ATOM 698 N N . ARG A 1 97 ? -3.202 -5.304 -3.996 1.00 96.56 97 ARG A N 1
ATOM 699 C CA . ARG A 1 97 ? -4.482 -5.564 -3.315 1.00 96.56 97 ARG A CA 1
ATOM 700 C C . ARG A 1 97 ? -4.313 -5.752 -1.812 1.00 96.56 97 ARG A C 1
ATOM 702 O O . ARG A 1 97 ? -5.057 -5.160 -1.040 1.00 96.56 97 ARG A O 1
ATOM 709 N N . ALA A 1 98 ? -3.326 -6.544 -1.400 1.00 97.19 98 ALA A N 1
ATOM 710 C CA . ALA A 1 98 ? -3.072 -6.807 0.011 1.00 97.19 98 ALA A CA 1
ATOM 711 C C . ALA A 1 98 ? -2.710 -5.531 0.786 1.00 97.19 98 ALA A C 1
ATOM 713 O O . ALA A 1 98 ? -3.205 -5.323 1.887 1.00 97.19 98 ALA A O 1
ATOM 714 N N . ILE A 1 99 ? -1.902 -4.646 0.197 1.00 95.75 99 ILE A N 1
ATOM 715 C CA . ILE A 1 99 ? -1.550 -3.355 0.798 1.00 95.75 99 ILE A CA 1
ATOM 716 C C . ILE A 1 99 ? -2.775 -2.443 0.904 1.00 95.75 99 ILE A C 1
ATOM 718 O O . ILE A 1 99 ? -3.006 -1.874 1.967 1.00 95.75 99 ILE A O 1
ATOM 722 N N . VAL A 1 100 ? -3.591 -2.331 -0.149 1.00 95.56 100 VAL A N 1
ATOM 723 C CA . VAL A 1 100 ? -4.830 -1.532 -0.101 1.00 95.56 100 VAL A CA 1
ATOM 724 C C . VAL A 1 100 ? -5.762 -2.041 0.999 1.00 95.56 100 VAL A C 1
ATOM 726 O O . VAL A 1 100 ? -6.228 -1.266 1.834 1.00 95.56 100 VAL A O 1
ATOM 729 N N . GLN A 1 101 ? -5.969 -3.357 1.069 1.00 96.00 101 GLN A N 1
ATOM 730 C CA . GLN A 1 101 ? -6.801 -3.960 2.106 1.00 96.00 101 GLN A CA 1
ATOM 731 C C . GLN A 1 101 ? -6.205 -3.796 3.508 1.00 96.00 101 GLN A C 1
ATOM 733 O O . GLN A 1 101 ? -6.960 -3.603 4.461 1.00 96.00 101 GLN A O 1
ATOM 738 N N . ALA A 1 102 ? -4.880 -3.813 3.651 1.00 96.50 102 ALA A N 1
ATOM 739 C CA . ALA A 1 102 ? -4.217 -3.591 4.929 1.00 96.50 102 ALA A CA 1
ATOM 740 C C . ALA A 1 102 ? -4.413 -2.167 5.448 1.00 96.50 102 ALA A C 1
ATOM 742 O O . ALA A 1 102 ? -4.676 -1.987 6.630 1.00 96.50 102 ALA A O 1
ATOM 743 N N . VAL A 1 103 ? -4.362 -1.167 4.568 1.00 94.88 103 VAL A N 1
ATOM 744 C CA . VAL A 1 103 ? -4.625 0.231 4.939 1.00 94.88 103 VAL A CA 1
ATOM 745 C C . VAL A 1 103 ? -6.072 0.429 5.372 1.00 94.88 103 VAL A C 1
ATOM 747 O O . VAL A 1 103 ? -6.329 1.193 6.292 1.00 94.88 103 VAL A O 1
ATOM 750 N N . THR A 1 104 ? -7.026 -0.284 4.770 1.00 93.25 104 THR A N 1
ATOM 751 C CA . THR A 1 104 ? -8.430 -0.231 5.210 1.00 93.25 104 THR A CA 1
ATOM 752 C C . THR A 1 104 ? -8.657 -0.964 6.538 1.00 93.25 104 THR A C 1
ATOM 754 O O . THR A 1 104 ? -9.492 -0.550 7.335 1.00 93.25 104 THR A O 1
ATOM 757 N N . ASN A 1 105 ? -7.923 -2.050 6.793 1.00 95.44 105 ASN A N 1
ATOM 758 C CA . ASN A 1 105 ? -8.154 -2.961 7.921 1.00 95.44 105 ASN A CA 1
ATOM 759 C C . ASN A 1 105 ? -6.989 -2.970 8.926 1.00 95.44 105 ASN A C 1
ATOM 761 O O . ASN A 1 105 ? -6.720 -3.993 9.558 1.00 95.44 105 ASN A O 1
ATOM 765 N N . TYR A 1 106 ? -6.283 -1.846 9.076 1.00 95.81 106 TYR A N 1
ATOM 766 C CA . TYR A 1 106 ? -5.014 -1.774 9.814 1.00 95.81 106 TYR A CA 1
ATOM 767 C C . TYR A 1 106 ? -5.129 -2.128 11.308 1.00 95.81 106 TYR A C 1
ATOM 769 O O . TYR A 1 106 ? -4.132 -2.474 11.943 1.00 95.81 106 TYR A O 1
ATOM 777 N N . GLU A 1 107 ? -6.337 -2.080 11.876 1.00 96.25 107 GLU A N 1
ATOM 778 C CA . GLU A 1 107 ? -6.632 -2.453 13.268 1.00 96.25 107 GLU A CA 1
ATOM 779 C C . GLU A 1 107 ? -7.028 -3.926 13.443 1.00 96.25 107 GLU A C 1
ATOM 781 O O . GLU A 1 107 ? -7.327 -4.350 14.558 1.00 96.25 107 GLU A O 1
ATOM 786 N N . ALA A 1 108 ? -7.051 -4.723 12.369 1.00 97.44 108 ALA A N 1
ATOM 787 C CA . ALA A 1 108 ? -7.476 -6.120 12.392 1.00 97.44 108 ALA A CA 1
ATOM 788 C C . ALA A 1 108 ? -6.286 -7.081 12.175 1.00 97.44 108 ALA A C 1
ATOM 790 O O . ALA A 1 108 ? -6.065 -7.541 11.054 1.00 97.44 108 ALA A O 1
ATOM 791 N N . PRO A 1 109 ? -5.540 -7.477 13.232 1.00 97.31 109 PRO A N 1
ATOM 792 C CA . PRO A 1 109 ? -4.318 -8.278 13.104 1.00 97.31 109 PRO A CA 1
ATOM 793 C C . PRO A 1 109 ? -4.486 -9.582 12.324 1.00 97.31 109 PRO A C 1
ATOM 795 O O . PRO A 1 109 ? -3.592 -9.973 11.582 1.00 97.31 109 PRO A O 1
ATOM 798 N N . LYS A 1 110 ? -5.637 -10.252 12.472 1.00 98.06 110 LYS A N 1
ATOM 799 C CA . LYS A 1 110 ? -5.935 -11.497 11.747 1.00 98.06 110 LYS A CA 1
ATOM 800 C C . LYS A 1 110 ? -6.026 -11.268 10.241 1.00 98.06 110 LYS A C 1
ATOM 802 O O . LYS A 1 110 ? -5.440 -12.024 9.482 1.00 98.06 110 LYS A O 1
ATOM 807 N N . VAL A 1 111 ? -6.692 -10.186 9.834 1.00 97.88 111 VAL A N 1
ATOM 808 C CA . VAL A 1 111 ? -6.795 -9.799 8.424 1.00 97.88 111 VAL A CA 1
ATOM 809 C C . VAL A 1 111 ? -5.410 -9.451 7.886 1.00 97.88 111 VAL A C 1
ATOM 811 O O . VAL A 1 111 ? -5.037 -9.922 6.823 1.00 97.88 111 VAL A O 1
ATOM 814 N N . ILE A 1 112 ? -4.602 -8.693 8.634 1.00 97.94 112 ILE A N 1
ATOM 815 C CA . ILE A 1 112 ? -3.231 -8.362 8.211 1.00 97.94 112 ILE A CA 1
ATOM 816 C C . ILE A 1 112 ? -2.365 -9.617 8.041 1.00 97.94 112 ILE A C 1
ATOM 818 O O . ILE A 1 112 ? -1.596 -9.694 7.080 1.00 97.94 112 ILE A O 1
ATOM 822 N N . ALA A 1 113 ? -2.501 -10.603 8.932 1.00 97.69 113 ALA A N 1
ATOM 823 C CA . ALA A 1 113 ? -1.805 -11.880 8.809 1.00 97.69 113 ALA A CA 1
ATOM 824 C C . ALA A 1 113 ? -2.206 -12.616 7.521 1.00 97.69 113 ALA A C 1
ATOM 826 O O . ALA A 1 113 ? -1.328 -12.923 6.722 1.00 97.69 113 ALA A O 1
ATOM 827 N N . GLU A 1 114 ? -3.507 -12.790 7.272 1.00 98.00 114 GLU A N 1
ATOM 828 C CA . GLU A 1 114 ? -4.033 -13.435 6.056 1.00 98.00 114 GLU A CA 1
ATOM 829 C C . GLU A 1 114 ? -3.586 -12.707 4.776 1.00 98.00 114 GLU A C 1
ATOM 831 O O . GLU A 1 114 ? -3.143 -13.323 3.807 1.00 98.00 114 GLU A O 1
ATOM 836 N N . LEU A 1 115 ? -3.633 -11.371 4.771 1.00 97.19 115 LEU A N 1
ATOM 837 C CA . LEU A 1 115 ? -3.191 -10.557 3.634 1.00 97.19 115 LEU A CA 1
ATOM 838 C C . LEU A 1 115 ? -1.688 -10.671 3.363 1.00 97.19 115 LEU A C 1
ATOM 840 O O . LEU A 1 115 ? -1.251 -10.387 2.249 1.00 97.19 115 LEU A O 1
ATOM 844 N N . SER A 1 116 ? -0.896 -11.063 4.360 1.00 96.12 116 SER A N 1
ATOM 845 C CA . SER A 1 116 ? 0.555 -11.211 4.235 1.00 96.12 116 SER A CA 1
ATOM 846 C C . SER A 1 116 ? 0.974 -12.562 3.639 1.00 96.12 116 SER A C 1
ATOM 848 O O . SER A 1 116 ? 2.161 -12.770 3.383 1.00 96.12 116 SER A O 1
ATOM 850 N N . GLU A 1 117 ? 0.027 -13.465 3.372 1.00 95.88 117 GLU A N 1
ATOM 851 C CA . GLU A 1 117 ? 0.294 -14.812 2.867 1.00 95.88 117 GLU A CA 1
ATOM 852 C C . GLU A 1 117 ? 0.419 -14.875 1.335 1.00 95.88 117 GLU A C 1
ATOM 854 O O . GLU A 1 117 ? -0.305 -14.224 0.568 1.00 95.88 117 GLU A O 1
ATOM 859 N N . ASP A 1 118 ? 1.329 -15.733 0.864 1.00 94.00 118 ASP A N 1
ATOM 860 C CA . ASP A 1 118 ? 1.489 -16.095 -0.548 1.00 94.00 118 ASP A CA 1
ATOM 861 C C . ASP A 1 118 ? 1.621 -14.881 -1.495 1.00 94.00 118 ASP A C 1
ATOM 863 O O . ASP A 1 118 ? 1.053 -14.860 -2.591 1.00 94.00 118 ASP A O 1
ATOM 867 N N . LEU A 1 119 ? 2.333 -13.831 -1.073 1.00 92.75 119 LEU A N 1
ATOM 868 C CA . LEU A 1 119 ? 2.538 -12.598 -1.855 1.00 92.75 119 LEU A CA 1
ATOM 869 C C . LEU A 1 119 ? 3.697 -12.677 -2.865 1.00 92.75 119 LEU A C 1
ATOM 871 O O . LEU A 1 119 ? 4.020 -11.682 -3.521 1.00 92.75 119 LEU A O 1
ATOM 875 N N . GLY A 1 120 ? 4.336 -13.842 -2.981 1.00 89.50 120 GLY A N 1
ATOM 876 C CA . GLY A 1 120 ? 5.581 -14.018 -3.725 1.00 89.50 120 GLY A CA 1
ATOM 877 C C . GLY A 1 120 ? 6.773 -13.332 -3.053 1.00 89.50 120 GLY A C 1
ATOM 878 O O . GLY A 1 120 ? 6.652 -12.752 -1.970 1.00 89.50 120 GLY A O 1
ATOM 879 N N . GLU A 1 121 ? 7.932 -13.390 -3.709 1.00 86.88 121 GLU A N 1
ATOM 880 C CA . GLU A 1 121 ? 9.162 -12.790 -3.187 1.00 86.88 121 GLU A CA 1
ATOM 881 C C . GLU A 1 121 ? 8.976 -11.290 -2.931 1.00 86.88 121 GLU A C 1
ATOM 883 O O . GLU A 1 121 ? 8.440 -10.548 -3.765 1.00 86.88 121 GLU A O 1
ATOM 888 N N . ALA A 1 122 ? 9.376 -10.853 -1.738 1.00 80.56 122 ALA A N 1
ATOM 889 C CA . ALA A 1 122 ? 9.450 -9.438 -1.424 1.00 80.56 122 ALA A CA 1
ATOM 890 C C . ALA A 1 122 ? 10.579 -8.788 -2.229 1.00 80.56 122 ALA A C 1
ATOM 892 O O . ALA A 1 122 ? 11.529 -9.444 -2.651 1.00 80.56 122 ALA A O 1
ATOM 893 N N . MET A 1 123 ? 10.478 -7.475 -2.414 1.00 78.56 123 MET A N 1
ATOM 894 C CA . MET A 1 123 ? 11.615 -6.687 -2.868 1.00 78.56 123 MET A CA 1
ATOM 895 C C . MET A 1 123 ? 12.836 -6.942 -1.974 1.00 78.56 123 MET A C 1
ATOM 897 O O . MET A 1 123 ? 12.716 -6.946 -0.749 1.00 78.56 123 MET A O 1
ATOM 901 N N . VAL A 1 124 ? 14.016 -7.014 -2.590 1.00 68.62 124 VAL A N 1
ATOM 902 C CA . VAL A 1 124 ? 15.285 -6.846 -1.876 1.00 68.62 124 VAL A CA 1
ATOM 903 C C . VAL A 1 124 ? 15.531 -5.351 -1.673 1.00 68.62 124 VAL A C 1
ATOM 905 O O . VAL A 1 124 ? 15.675 -4.602 -2.643 1.00 68.62 124 VAL A O 1
ATOM 908 N N . SER A 1 125 ? 15.488 -4.917 -0.415 1.00 62.41 125 SER A N 1
ATOM 909 C CA . SER A 1 125 ? 15.775 -3.536 -0.020 1.00 62.41 125 SER A CA 1
ATOM 910 C C . SER A 1 125 ? 17.279 -3.265 0.051 1.00 62.41 125 SER A C 1
ATOM 912 O O . SER A 1 125 ? 18.104 -4.172 -0.004 1.00 62.41 125 SER A O 1
ATOM 914 N N . ILE A 1 126 ? 17.591 -1.980 0.189 1.00 66.56 126 ILE A N 1
ATOM 915 C CA . ILE A 1 126 ? 18.920 -1.416 0.428 1.00 66.56 126 ILE A CA 1
ATOM 916 C C . ILE A 1 126 ? 19.497 -1.955 1.751 1.00 66.56 126 ILE A C 1
ATOM 918 O O . ILE A 1 126 ? 18.799 -1.965 2.766 1.00 66.56 126 ILE A O 1
ATOM 922 N N . ASN A 1 127 ? 20.748 -2.406 1.740 1.00 59.59 127 ASN A N 1
ATOM 923 C CA . ASN A 1 127 ? 21.506 -2.871 2.908 1.00 59.59 127 ASN A CA 1
ATOM 924 C C . ASN A 1 127 ? 22.053 -1.698 3.747 1.00 59.59 127 ASN A C 1
ATOM 926 O O . ASN A 1 127 ? 22.137 -0.569 3.268 1.00 59.59 127 ASN A O 1
ATOM 930 N N . GLU A 1 128 ? 22.424 -1.956 5.008 1.00 61.28 128 GLU A N 1
ATOM 931 C CA . GLU A 1 128 ? 22.856 -0.919 5.968 1.00 61.28 128 GLU A CA 1
ATOM 932 C C . GLU A 1 128 ? 23.995 -0.034 5.439 1.00 61.28 128 GLU A C 1
ATOM 934 O O . GLU A 1 128 ? 23.942 1.185 5.607 1.00 61.28 128 GLU A O 1
ATOM 939 N N . GLU A 1 129 ? 24.976 -0.609 4.734 1.00 62.22 129 GLU A N 1
ATOM 940 C CA . GLU A 1 129 ? 26.106 0.160 4.192 1.00 62.22 129 GLU A CA 1
ATOM 941 C C . GLU A 1 129 ? 25.668 1.161 3.111 1.00 62.22 129 GLU A C 1
ATOM 943 O O . GLU A 1 129 ? 26.226 2.249 2.963 1.00 62.22 129 GLU A O 1
ATOM 948 N N . GLU A 1 130 ? 24.638 0.800 2.352 1.00 64.44 130 GLU A N 1
ATOM 949 C CA . GLU A 1 130 ? 24.096 1.604 1.264 1.00 64.44 130 GLU A CA 1
ATOM 950 C C . GLU A 1 130 ? 23.106 2.662 1.804 1.00 64.44 130 GLU A C 1
ATOM 952 O O . GLU A 1 130 ? 23.004 3.758 1.250 1.00 64.44 130 GLU A O 1
ATOM 957 N N . ILE A 1 131 ? 22.469 2.409 2.959 1.00 67.56 131 ILE A N 1
ATOM 958 C CA . ILE A 1 131 ? 21.696 3.412 3.715 1.00 67.56 131 ILE A CA 1
ATOM 959 C C . ILE A 1 131 ? 22.607 4.531 4.227 1.00 67.56 131 ILE A C 1
ATOM 961 O O . ILE A 1 131 ? 22.282 5.705 4.042 1.00 67.56 131 ILE A O 1
ATOM 965 N N . GLU A 1 132 ? 23.737 4.196 4.853 1.00 67.31 132 GLU A N 1
ATOM 966 C CA . GLU A 1 132 ? 24.662 5.188 5.415 1.00 67.31 132 GLU A CA 1
ATOM 967 C C . GLU A 1 132 ? 25.189 6.136 4.324 1.00 67.31 132 GLU A C 1
ATOM 969 O O . GLU A 1 132 ? 25.210 7.358 4.501 1.00 67.31 132 GLU A O 1
ATOM 974 N N . LEU A 1 133 ? 25.492 5.580 3.146 1.00 68.75 133 LEU A N 1
ATOM 975 C CA . LEU A 1 133 ? 25.886 6.337 1.961 1.00 68.75 133 LEU A CA 1
ATOM 976 C C . LEU A 1 133 ? 24.774 7.293 1.488 1.00 68.75 133 LEU A C 1
ATOM 978 O O . LEU A 1 133 ? 25.013 8.490 1.324 1.00 68.75 133 LEU A O 1
ATOM 982 N N . LEU A 1 134 ? 23.545 6.791 1.323 1.00 67.88 134 LEU A N 1
ATOM 983 C CA . LEU A 1 134 ? 22.397 7.591 0.880 1.00 67.88 134 LEU A CA 1
ATOM 984 C C . LEU A 1 134 ? 22.040 8.705 1.872 1.00 67.88 134 LEU A C 1
ATOM 986 O O . LEU A 1 134 ? 21.691 9.815 1.465 1.00 67.88 134 LEU A O 1
ATOM 990 N N . MET A 1 135 ? 22.122 8.430 3.176 1.00 71.31 135 MET A N 1
ATOM 991 C CA . MET A 1 135 ? 21.856 9.429 4.212 1.00 71.31 135 MET A CA 1
ATOM 992 C C . MET A 1 135 ? 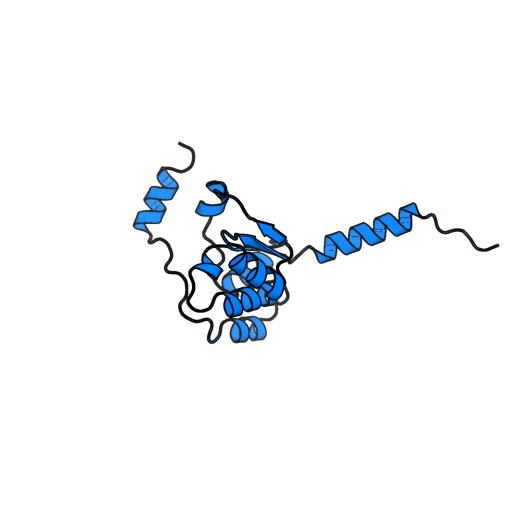22.945 10.505 4.258 1.00 71.31 135 MET A C 1
ATOM 994 O O . MET A 1 135 ? 22.619 11.676 4.442 1.00 71.31 135 MET A O 1
ATOM 998 N N . ALA A 1 136 ? 24.213 10.148 4.032 1.00 72.88 136 ALA A N 1
ATOM 999 C CA . ALA A 1 136 ? 25.331 11.095 3.998 1.00 72.88 136 ALA A CA 1
ATOM 1000 C C . ALA A 1 136 ? 25.317 12.039 2.778 1.00 72.88 136 ALA A C 1
ATOM 1002 O O . ALA A 1 136 ? 25.962 13.095 2.794 1.00 72.88 136 ALA A O 1
ATOM 1003 N N . GLU A 1 137 ? 24.624 11.667 1.704 1.00 68.81 137 GLU A N 1
ATOM 1004 C CA . GLU A 1 137 ? 24.419 12.505 0.515 1.00 68.81 137 GLU A CA 1
ATOM 1005 C C . GLU A 1 137 ? 23.133 13.340 0.576 1.00 68.81 137 GLU A C 1
ATOM 1007 O O . GLU A 1 137 ? 22.954 14.268 -0.216 1.00 68.81 137 GLU A O 1
ATOM 1012 N N . ARG A 1 138 ? 22.243 13.061 1.534 1.00 62.50 138 ARG A N 1
ATOM 1013 C CA . ARG A 1 138 ? 20.952 13.739 1.652 1.00 62.50 138 ARG A CA 1
ATOM 1014 C C . ARG A 1 138 ? 21.148 15.207 2.054 1.00 62.50 138 ARG A C 1
ATOM 1016 O O . ARG A 1 138 ? 21.631 15.504 3.142 1.00 62.50 138 ARG A O 1
ATOM 1023 N N . GLY A 1 139 ? 20.744 16.127 1.176 1.00 59.66 139 GLY A N 1
ATOM 1024 C CA . GLY A 1 139 ? 20.814 17.576 1.413 1.00 59.66 139 GLY A CA 1
ATOM 1025 C C . GLY A 1 139 ? 22.121 18.261 0.994 1.00 59.66 139 GLY A C 1
ATOM 1026 O O . GLY A 1 139 ? 22.306 19.428 1.341 1.00 59.66 139 GLY A O 1
ATOM 1027 N N . LYS A 1 140 ? 23.013 17.563 0.278 1.00 58.78 140 LYS A N 1
ATOM 1028 C CA . LYS A 1 140 ? 24.151 18.175 -0.428 1.00 58.78 140 LYS A CA 1
ATOM 1029 C C . LYS A 1 140 ? 23.748 18.784 -1.769 1.00 58.78 140 LYS A C 1
ATOM 1031 O O . LYS A 1 140 ? 22.758 18.305 -2.368 1.00 58.78 140 LYS A O 1
#

Organism: NCBI:txid500635

InterPro domains:
  IPR001852 Pyridoxal 5'-phosphate synthase subunit PdxS/SNZ [PS51129] (14-58)
  IPR001852 Pyridoxal 5'-phosphate synthase subunit PdxS/SNZ [PS51129] (59-140)
  IPR001852 Pyridoxal 5'-phosphate synthase subunit PdxS/SNZ [PTHR31829] (59-132)
  IPR013785 Aldolase-type TIM barrel [G3DSA:3.20.20.70] (1-61)
  IPR013785 Aldolase-type TIM barrel [G3DSA:3.20.20.70] (62-125)
  IPR033755 PdxS/SNZ N-terminal domain [PF01680] (13-74)